Protein AF-A0A1V4SC40-F1 (afdb_monomer_lite)

Secondary structure (DSSP, 8-state):
----HHHHHHHHHHHHHHHHGGGSGGGGGHHHHT-HHHHS---TTTS----TT---PPPPPHHHHHHHHHHHHHHTT---SSPPP---------

Radius of gyration: 36.68 Å; chains: 1; bounding box: 82×33×101 Å

Foldseek 3Di:
DDDDPVVVVVVVVVVVCVVCVVVDPNVCVVCVCVPCVNPPDPCVPPDDDDDPPDDPDDDQDPVNVCVVCVVVCVVVVHDDPDDPDPPPDDDDDD

Sequence (94 aa):
EGIGVIFYIHLFMISVLIAYFPFSKLMHFAGVFLSPTRNLSNNSRIKRHINPWNYPVKYHTYEEYEDEFREKMIEAGLPVDKQPEETGETGEKE

pLDDT: mean 83.13, std 15.15, range [32.81, 97.5]

Structure (mmCIF, N/CA/C/O backbone):
data_AF-A0A1V4SC40-F1
#
_entry.id   AF-A0A1V4SC40-F1
#
loop_
_atom_site.group_PDB
_atom_site.id
_atom_site.type_symbol
_atom_site.label_atom_id
_atom_site.label_alt_id
_atom_site.label_comp_id
_atom_site.label_asym_id
_atom_site.label_entity_id
_atom_site.label_seq_id
_atom_site.pdbx_PDB_ins_code
_atom_site.Cartn_x
_atom_site.Cartn_y
_atom_site.Cartn_z
_atom_site.occupancy
_atom_site.B_iso_or_equiv
_atom_site.auth_seq_id
_atom_site.auth_comp_id
_atom_site.auth_asym_id
_atom_site.auth_atom_id
_atom_site.pdbx_PDB_model_num
ATOM 1 N N . GLU A 1 1 ? 33.152 -13.526 -38.474 1.00 66.12 1 GLU A N 1
ATOM 2 C CA . GLU A 1 1 ? 32.259 -12.352 -38.569 1.00 66.12 1 GLU A CA 1
ATOM 3 C C . GLU A 1 1 ? 31.712 -12.057 -37.181 1.00 66.12 1 GLU A C 1
ATOM 5 O O . GLU A 1 1 ? 31.361 -12.997 -36.477 1.00 66.12 1 GLU A O 1
ATOM 10 N N . GLY A 1 2 ? 31.785 -10.803 -36.733 1.00 86.31 2 GLY A N 1
ATOM 11 C CA . GLY A 1 2 ? 31.382 -10.404 -35.380 1.00 86.31 2 GLY A CA 1
ATOM 12 C C . GLY A 1 2 ? 29.920 -9.965 -35.300 1.00 86.31 2 GLY A C 1
ATOM 13 O O . GLY A 1 2 ? 29.226 -9.869 -36.309 1.00 86.31 2 GLY A O 1
ATOM 14 N N . ILE A 1 3 ? 29.464 -9.658 -34.088 1.00 88.94 3 ILE A N 1
ATOM 15 C CA . ILE A 1 3 ? 28.137 -9.080 -33.854 1.00 88.94 3 ILE A CA 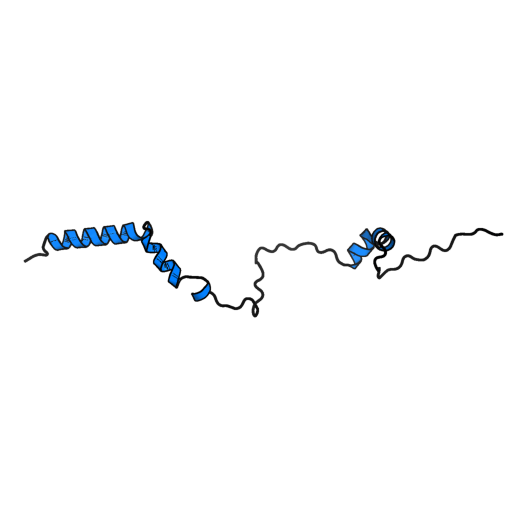1
ATOM 16 C C . ILE A 1 3 ? 28.111 -7.647 -34.401 1.00 88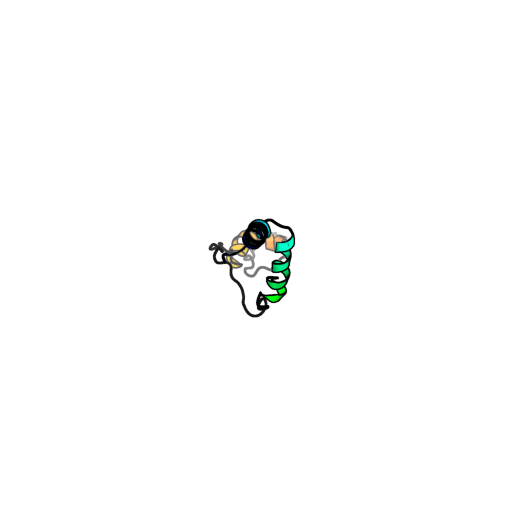.94 3 ILE A C 1
ATOM 18 O O . ILE A 1 3 ? 28.981 -6.834 -34.089 1.00 88.94 3 ILE A O 1
ATOM 22 N N . GLY A 1 4 ? 27.119 -7.339 -35.238 1.00 92.75 4 GLY A N 1
ATOM 23 C CA . GLY A 1 4 ? 26.988 -6.031 -35.877 1.00 92.75 4 GLY A CA 1
ATOM 24 C C . GLY A 1 4 ? 26.641 -4.911 -34.891 1.00 92.75 4 GLY A C 1
ATOM 25 O O . GLY A 1 4 ? 25.913 -5.118 -33.924 1.00 92.75 4 GLY A O 1
ATOM 26 N N . VAL A 1 5 ? 27.099 -3.688 -35.179 1.00 95.00 5 VAL A N 1
ATOM 27 C CA . VAL A 1 5 ? 26.879 -2.485 -34.344 1.00 95.00 5 VAL A CA 1
ATOM 28 C C . VAL A 1 5 ? 25.396 -2.244 -34.041 1.00 95.00 5 VAL A C 1
ATOM 30 O O . VAL A 1 5 ? 25.033 -1.841 -32.937 1.00 95.00 5 VAL A O 1
ATOM 33 N N . ILE A 1 6 ? 24.523 -2.562 -34.998 1.00 96.06 6 ILE A N 1
ATOM 34 C CA . ILE A 1 6 ? 23.075 -2.413 -34.864 1.00 96.06 6 ILE A CA 1
ATOM 35 C C . ILE A 1 6 ? 22.507 -3.204 -33.678 1.00 96.06 6 ILE A C 1
ATOM 37 O O . ILE A 1 6 ? 21.606 -2.714 -33.002 1.00 96.06 6 ILE A O 1
ATOM 41 N N . PHE A 1 7 ? 23.061 -4.379 -33.369 1.00 96.44 7 PHE A N 1
ATOM 42 C CA . PHE A 1 7 ? 22.628 -5.191 -32.232 1.00 96.44 7 PHE A CA 1
ATOM 43 C C . PHE A 1 7 ? 22.869 -4.463 -30.906 1.00 96.44 7 PHE A C 1
ATOM 45 O O . PHE A 1 7 ? 21.972 -4.387 -30.068 1.00 96.44 7 PHE A O 1
ATOM 52 N N . TYR A 1 8 ? 24.051 -3.866 -30.740 1.00 96.56 8 TYR A N 1
ATOM 53 C CA . TYR A 1 8 ? 24.403 -3.135 -29.525 1.00 96.56 8 TYR A CA 1
ATOM 54 C C . TYR A 1 8 ? 23.550 -1.879 -29.341 1.00 96.56 8 TYR A C 1
ATOM 56 O O . TYR A 1 8 ? 23.139 -1.589 -28.220 1.00 96.56 8 TYR A O 1
ATOM 64 N N . ILE A 1 9 ? 23.215 -1.180 -30.432 1.00 97.31 9 ILE A N 1
ATOM 65 C CA . ILE A 1 9 ? 22.295 -0.032 -30.394 1.00 97.31 9 ILE A CA 1
ATOM 66 C C . ILE A 1 9 ? 20.910 -0.466 -29.891 1.00 97.31 9 ILE A C 1
ATOM 68 O O . ILE A 1 9 ? 20.368 0.153 -28.976 1.00 97.31 9 ILE A O 1
ATOM 72 N N . HIS A 1 10 ? 20.351 -1.554 -30.431 1.00 97.00 10 HIS A N 1
ATOM 73 C CA . HIS A 1 10 ? 19.042 -2.058 -30.000 1.00 97.00 10 HIS A CA 1
ATOM 74 C C . HIS A 1 10 ? 19.057 -2.518 -28.540 1.00 97.00 10 HIS A C 1
ATOM 76 O O . HIS A 1 10 ? 18.176 -2.145 -27.765 1.00 97.00 10 HIS A O 1
ATOM 82 N N . LEU A 1 11 ? 20.071 -3.294 -28.144 1.00 97.06 11 LEU A N 1
ATOM 83 C CA . LEU A 1 11 ? 20.207 -3.785 -26.774 1.00 97.06 11 LEU A CA 1
ATOM 84 C C . LEU A 1 11 ? 20.334 -2.631 -25.775 1.00 97.06 11 LEU A C 1
ATOM 86 O O . LEU A 1 11 ? 19.713 -2.664 -24.711 1.00 97.06 11 LEU A O 1
ATOM 90 N N . PHE A 1 12 ? 21.092 -1.593 -26.129 1.00 97.50 12 PHE A N 1
ATOM 91 C CA . PHE A 1 12 ? 21.205 -0.383 -25.327 1.00 97.50 12 PHE A CA 1
ATOM 92 C C . PHE A 1 12 ? 19.847 0.312 -25.162 1.00 97.50 12 PHE A C 1
ATOM 94 O O . PHE A 1 12 ? 19.443 0.589 -24.034 1.00 97.50 12 PHE A O 1
ATOM 101 N N . MET A 1 13 ? 19.096 0.517 -26.250 1.00 97.06 13 MET A N 1
ATOM 102 C CA . MET A 1 13 ? 17.767 1.139 -26.186 1.00 97.06 13 MET A CA 1
ATOM 103 C C . MET A 1 13 ? 16.777 0.335 -25.332 1.00 97.06 13 MET A C 1
ATOM 105 O O . MET A 1 13 ? 16.050 0.921 -24.531 1.00 97.06 13 MET A O 1
ATOM 109 N N . ILE A 1 14 ? 16.771 -0.997 -25.452 1.00 96.38 14 ILE A N 1
ATOM 110 C CA . ILE A 1 14 ? 15.930 -1.875 -24.622 1.00 96.38 14 ILE A CA 1
ATOM 111 C C . ILE A 1 14 ? 16.339 -1.783 -23.149 1.00 96.38 14 ILE A C 1
ATOM 113 O O . ILE A 1 14 ? 15.480 -1.682 -22.276 1.00 96.38 14 ILE A O 1
ATOM 117 N N . SER A 1 15 ? 17.640 -1.774 -22.861 1.00 97.06 15 SER A N 1
ATOM 118 C CA . SER A 1 15 ? 18.145 -1.688 -21.485 1.00 97.06 15 SER A CA 1
ATOM 119 C C . SER A 1 15 ? 17.760 -0.360 -20.830 1.00 97.06 15 SER A C 1
ATOM 121 O O . SER A 1 15 ? 17.286 -0.346 -19.695 1.00 97.06 15 SER A O 1
ATOM 123 N N . VAL A 1 16 ? 17.887 0.751 -21.565 1.00 96.00 16 VAL A N 1
ATOM 124 C CA . VAL A 1 16 ? 17.443 2.081 -21.119 1.00 96.00 16 VAL A CA 1
ATOM 125 C C . VAL A 1 16 ? 15.930 2.111 -20.907 1.00 96.00 16 VAL A C 1
ATOM 127 O O . VAL A 1 16 ? 15.469 2.633 -19.893 1.00 96.00 16 VAL A O 1
ATOM 130 N N . LEU A 1 17 ? 15.150 1.514 -21.814 1.00 92.44 17 LEU A N 1
ATOM 131 C CA . LEU A 1 17 ? 13.698 1.424 -21.674 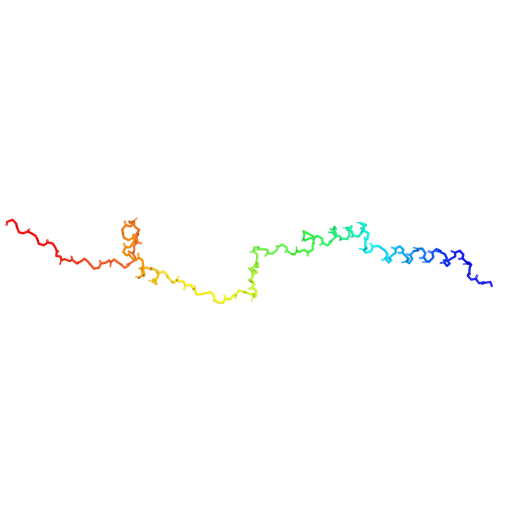1.00 92.44 17 LEU A CA 1
ATOM 132 C C . LEU A 1 17 ? 13.303 0.677 -20.397 1.00 92.44 17 LEU A C 1
ATOM 134 O O . LEU A 1 17 ? 12.468 1.175 -19.649 1.00 92.44 17 LEU A O 1
ATOM 138 N N . ILE A 1 18 ? 13.915 -0.479 -20.124 1.00 93.06 18 ILE A N 1
ATOM 139 C CA . ILE A 1 18 ? 13.642 -1.275 -18.918 1.00 93.06 18 ILE A CA 1
ATOM 140 C C . ILE A 1 18 ? 14.059 -0.511 -17.655 1.00 93.06 18 ILE A C 1
ATOM 142 O O . ILE A 1 18 ? 13.309 -0.503 -16.682 1.00 93.06 18 ILE A O 1
ATOM 146 N N . ALA A 1 19 ? 15.207 0.173 -17.669 1.00 94.19 19 ALA A N 1
ATOM 147 C CA . ALA A 1 19 ? 15.662 0.987 -16.542 1.00 94.19 19 ALA A CA 1
ATOM 148 C C . ALA A 1 19 ? 14.734 2.184 -16.259 1.00 94.19 19 ALA A C 1
ATOM 150 O O . ALA A 1 19 ? 14.522 2.540 -15.101 1.00 94.19 19 ALA A O 1
ATOM 151 N N . TYR A 1 20 ? 14.153 2.790 -17.301 1.00 92.44 20 TYR A N 1
ATOM 152 C CA . TYR A 1 20 ? 13.196 3.893 -17.167 1.00 92.44 20 TYR A CA 1
ATOM 153 C C . TYR A 1 20 ? 11.773 3.421 -16.841 1.00 92.44 20 TYR A C 1
ATOM 155 O O . TYR A 1 20 ? 10.991 4.157 -16.239 1.00 92.44 20 TYR A O 1
ATOM 163 N N . PHE A 1 21 ? 11.438 2.181 -17.201 1.00 90.44 21 PHE A N 1
ATOM 164 C CA . PHE A 1 21 ? 10.133 1.574 -16.980 1.00 90.44 21 PHE A CA 1
ATOM 165 C C . PHE A 1 21 ? 9.584 1.781 -15.553 1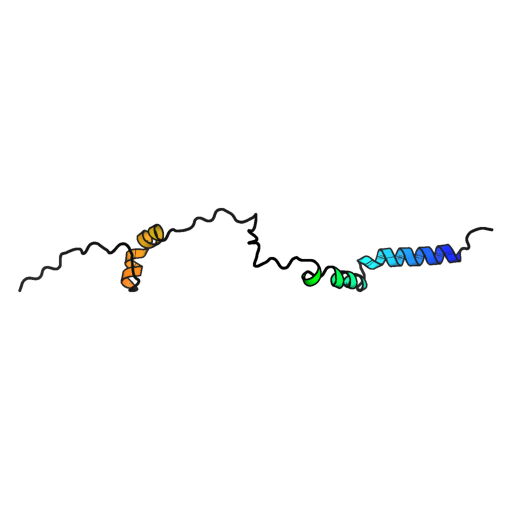.00 90.44 21 PHE A C 1
ATOM 167 O O . PHE A 1 21 ? 8.477 2.322 -15.490 1.00 90.44 21 PHE A O 1
ATOM 174 N N . PRO A 1 22 ? 10.315 1.502 -14.437 1.00 88.19 22 PRO A N 1
ATOM 175 C CA . PRO A 1 22 ? 9.854 1.736 -13.055 1.00 88.19 22 PRO A CA 1
ATOM 176 C C . PRO A 1 22 ? 9.358 3.166 -12.781 1.00 88.19 22 PRO A C 1
ATOM 178 O O . PRO A 1 22 ? 8.455 3.354 -11.971 1.00 88.19 22 PRO A O 1
ATOM 181 N N . PHE A 1 23 ? 9.917 4.164 -13.469 1.00 89.94 23 PHE A N 1
ATOM 182 C CA . PHE A 1 23 ? 9.588 5.584 -13.299 1.00 89.94 23 PHE A CA 1
ATOM 183 C C . PHE A 1 23 ? 8.478 6.068 -14.238 1.00 89.94 23 PHE A C 1
ATOM 185 O O . PHE A 1 23 ? 8.025 7.209 -14.150 1.00 89.94 23 PHE A O 1
ATOM 192 N N . SER A 1 24 ? 8.039 5.216 -15.161 1.00 88.62 24 SER A N 1
ATOM 193 C CA . SER A 1 24 ? 7.042 5.560 -16.164 1.00 88.62 24 SER A CA 1
ATOM 194 C C . SER A 1 24 ? 5.612 5.308 -15.680 1.00 88.62 24 SER A C 1
ATOM 196 O O . SER A 1 24 ? 5.339 4.515 -14.776 1.00 88.62 24 SER A O 1
ATOM 198 N N . LYS A 1 25 ? 4.647 5.920 -16.374 1.00 82.38 25 LYS A N 1
ATOM 199 C CA . LYS A 1 25 ? 3.217 5.677 -16.136 1.00 82.38 25 LYS A CA 1
ATOM 200 C C . LYS A 1 25 ? 2.804 4.232 -16.443 1.00 82.38 25 LYS A C 1
ATOM 202 O O . LYS A 1 25 ? 1.833 3.753 -15.863 1.00 82.38 25 LYS A O 1
ATOM 207 N N . LEU A 1 26 ? 3.546 3.527 -17.302 1.00 83.12 26 LEU A N 1
ATOM 208 C CA . LEU A 1 26 ? 3.209 2.164 -17.711 1.00 83.12 26 LEU A CA 1
ATOM 209 C C . LEU A 1 26 ? 3.262 1.182 -16.541 1.00 83.12 26 LEU A C 1
ATOM 211 O O . LEU A 1 26 ? 2.388 0.330 -16.463 1.00 83.12 26 LEU A O 1
ATOM 215 N N . MET A 1 27 ? 4.162 1.354 -15.569 1.00 87.69 27 MET A N 1
ATOM 216 C CA . MET A 1 27 ? 4.264 0.466 -14.396 1.00 87.69 27 MET A CA 1
ATOM 217 C C . MET A 1 27 ? 2.985 0.304 -13.582 1.00 87.69 27 MET A C 1
ATOM 219 O O . MET A 1 27 ? 2.826 -0.697 -12.885 1.00 87.69 27 MET A O 1
ATOM 223 N N . HIS A 1 28 ? 2.043 1.240 -13.702 1.00 83.31 28 HIS A N 1
ATOM 224 C CA . HIS A 1 28 ? 0.739 1.130 -13.058 1.00 83.31 28 HIS A CA 1
ATOM 225 C C . HIS A 1 28 ? -0.043 -0.113 -13.515 1.00 83.31 28 HIS A C 1
ATOM 227 O O . HIS A 1 28 ? -0.899 -0.586 -12.768 1.00 83.31 28 HIS A O 1
ATOM 233 N N . PHE A 1 29 ? 0.267 -0.694 -14.684 1.00 87.06 29 PHE A N 1
ATOM 234 C CA . PHE A 1 29 ? -0.389 -1.917 -15.160 1.00 87.06 29 PHE A CA 1
ATOM 235 C C . PHE A 1 29 ? -0.214 -3.090 -14.178 1.00 87.06 29 PHE A C 1
ATOM 237 O O . PHE A 1 29 ? -1.132 -3.894 -14.012 1.00 87.06 29 PHE A O 1
ATOM 244 N N . ALA A 1 30 ? 0.923 -3.168 -13.475 1.00 85.00 30 ALA A N 1
ATOM 245 C CA . ALA A 1 30 ? 1.180 -4.219 -12.490 1.00 85.00 30 ALA A CA 1
ATOM 246 C C . ALA A 1 30 ? 0.185 -4.167 -11.312 1.00 85.00 30 ALA A C 1
ATOM 248 O O . ALA A 1 30 ? -0.171 -5.201 -10.743 1.00 85.00 30 ALA A O 1
ATOM 249 N N . GLY A 1 31 ? -0.337 -2.975 -10.997 1.00 83.75 31 GLY A N 1
ATOM 250 C CA . GLY A 1 31 ? -1.346 -2.766 -9.958 1.00 83.75 31 GLY A CA 1
ATOM 251 C C . GLY A 1 31 ? -2.691 -3.440 -10.248 1.00 83.75 31 GLY A C 1
ATOM 252 O O . GLY A 1 31 ? -3.430 -3.739 -9.314 1.00 83.75 31 GLY A O 1
ATOM 253 N N . VAL A 1 32 ? -2.999 -3.756 -11.513 1.00 85.31 32 VAL A N 1
ATOM 254 C CA . VAL A 1 32 ? -4.215 -4.507 -11.874 1.00 85.31 32 VAL A CA 1
ATOM 255 C C . VAL A 1 32 ? -4.161 -5.922 -11.293 1.00 85.31 32 VAL A C 1
ATOM 257 O O . VAL A 1 32 ? -5.139 -6.403 -10.712 1.00 85.31 32 VAL A O 1
ATOM 260 N N . PHE A 1 33 ? -3.002 -6.574 -11.398 1.00 85.25 33 PHE A N 1
ATOM 261 C CA . PHE A 1 33 ? -2.793 -7.937 -10.911 1.00 85.25 33 PHE A CA 1
ATOM 262 C C . PHE A 1 33 ? -2.580 -7.989 -9.399 1.00 85.25 33 PHE A C 1
ATOM 264 O O . PHE A 1 33 ? -3.095 -8.888 -8.743 1.00 85.25 33 PHE A O 1
ATOM 271 N N . LEU A 1 34 ? -1.881 -6.998 -8.842 1.00 86.31 34 LEU A N 1
ATOM 272 C CA . LEU A 1 34 ? -1.611 -6.887 -7.405 1.00 86.31 34 LEU A CA 1
ATOM 273 C C . LEU A 1 34 ? -2.743 -6.199 -6.623 1.00 86.31 34 LEU A C 1
ATOM 275 O O . LEU A 1 34 ? -2.558 -5.821 -5.466 1.00 86.31 34 LEU A O 1
ATOM 279 N N . SER A 1 35 ? -3.916 -6.023 -7.235 1.00 87.12 35 SER A N 1
ATOM 280 C CA . SER A 1 35 ? -5.048 -5.374 -6.581 1.00 87.12 35 SER A CA 1
ATOM 281 C C . SER A 1 35 ? -5.523 -6.177 -5.357 1.00 87.12 35 SER A C 1
ATOM 283 O O . SER A 1 35 ? -5.600 -7.411 -5.413 1.00 87.12 35 SER A O 1
ATOM 285 N N . PRO A 1 36 ? -5.886 -5.508 -4.242 1.00 84.88 36 PRO A N 1
ATOM 286 C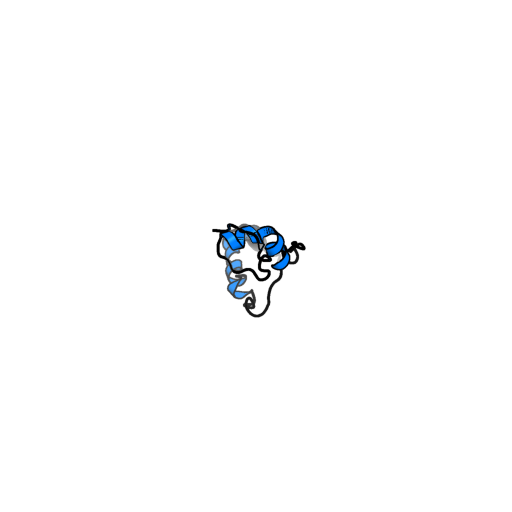 CA . PRO A 1 36 ? -6.331 -6.187 -3.024 1.00 84.88 36 PRO A CA 1
ATOM 287 C C . PRO A 1 36 ? -7.515 -7.127 -3.256 1.00 84.88 36 PRO A C 1
ATOM 289 O O . PRO A 1 36 ? -7.586 -8.189 -2.655 1.00 84.88 36 PRO A O 1
ATOM 292 N N . THR A 1 37 ? -8.413 -6.786 -4.178 1.00 81.88 37 THR A N 1
ATOM 293 C CA . THR A 1 37 ? -9.573 -7.617 -4.527 1.00 81.88 37 THR A CA 1
ATOM 294 C C . THR A 1 37 ? -9.204 -8.937 -5.206 1.00 81.88 37 THR A C 1
ATOM 296 O O . THR A 1 37 ? -10.012 -9.862 -5.183 1.00 81.88 37 THR A O 1
ATOM 299 N N . ARG A 1 38 ? -8.007 -9.048 -5.800 1.00 84.25 38 ARG A N 1
ATOM 300 C CA . ARG A 1 38 ? -7.515 -10.276 -6.445 1.00 84.25 38 ARG A CA 1
ATOM 301 C C . ARG A 1 38 ? -6.520 -11.050 -5.585 1.00 84.25 38 ARG A C 1
ATOM 303 O O . ARG A 1 38 ? -6.475 -12.269 -5.693 1.00 84.25 38 ARG A O 1
ATOM 310 N N . ASN A 1 39 ? -5.726 -10.358 -4.767 1.00 88.88 39 ASN A N 1
ATOM 311 C CA . ASN A 1 39 ? -4.635 -10.973 -4.006 1.00 88.88 39 ASN A CA 1
ATOM 312 C C . ASN A 1 39 ? -4.958 -11.193 -2.517 1.00 88.88 39 ASN A C 1
ATOM 314 O O . ASN A 1 39 ? -4.369 -12.063 -1.881 1.00 88.88 39 ASN A O 1
ATOM 318 N N . LEU A 1 40 ? -5.878 -10.418 -1.930 1.00 85.31 40 LEU A N 1
ATOM 319 C CA . LEU A 1 40 ? -6.183 -10.516 -0.504 1.00 85.31 40 LEU A CA 1
ATOM 320 C C . LEU A 1 40 ? -7.313 -11.519 -0.249 1.00 85.31 40 LEU A C 1
ATOM 322 O O . LEU A 1 40 ? -8.380 -11.459 -0.859 1.00 85.31 40 LEU A O 1
ATOM 326 N N . SER A 1 41 ? -7.100 -12.425 0.706 1.00 85.50 41 SER A N 1
ATOM 327 C CA . SER A 1 41 ? -8.126 -13.371 1.145 1.00 85.50 41 SER A CA 1
ATOM 328 C C . SER A 1 41 ? -9.323 -12.642 1.766 1.00 85.50 41 SER A C 1
ATOM 330 O O . SER A 1 41 ? -9.152 -11.860 2.702 1.00 85.50 41 SER A O 1
ATOM 332 N N . ASN A 1 42 ? -10.543 -12.951 1.320 1.00 83.69 42 ASN A N 1
ATOM 333 C CA . ASN A 1 42 ? -11.773 -12.386 1.881 1.00 83.69 42 ASN A CA 1
ATOM 334 C C . ASN A 1 42 ? -12.180 -13.098 3.187 1.00 83.69 42 ASN A C 1
ATOM 336 O O . ASN A 1 42 ? -13.140 -13.863 3.225 1.00 83.69 42 ASN A O 1
ATOM 340 N N . ASN A 1 43 ? -11.416 -12.887 4.260 1.00 89.31 43 ASN A N 1
ATOM 341 C CA . ASN A 1 43 ? -11.605 -13.558 5.552 1.00 89.31 43 ASN A CA 1
ATOM 342 C C . ASN A 1 43 ? -12.040 -12.607 6.680 1.00 89.31 43 ASN A C 1
ATOM 344 O O . ASN A 1 43 ? -11.979 -12.982 7.851 1.00 89.31 43 ASN A O 1
ATOM 348 N N . SER A 1 44 ? -12.516 -11.407 6.342 1.00 80.50 44 SER A N 1
ATOM 349 C CA . SER A 1 44 ? -12.911 -10.368 7.306 1.00 80.50 44 SER A CA 1
ATOM 350 C C . SER A 1 44 ? -13.957 -10.841 8.324 1.00 80.50 44 SER A C 1
ATOM 352 O O . SER A 1 44 ? -13.963 -10.368 9.457 1.00 80.50 44 SER A O 1
ATOM 354 N N . ARG A 1 45 ? -14.810 -11.804 7.943 1.00 81.56 45 ARG A N 1
ATOM 355 C CA . ARG A 1 45 ? -15.848 -12.401 8.805 1.00 81.56 45 ARG A CA 1
ATOM 356 C C . ARG A 1 45 ? -15.437 -13.695 9.511 1.00 81.56 45 ARG A C 1
ATOM 358 O O . ARG A 1 45 ? -16.133 -14.117 10.423 1.00 81.56 45 ARG A O 1
ATOM 365 N N . ILE A 1 46 ? -14.340 -14.325 9.092 1.00 90.19 46 ILE A N 1
ATOM 366 C CA . ILE A 1 46 ? -13.868 -15.606 9.649 1.00 90.19 46 ILE A CA 1
ATOM 367 C C . ILE A 1 46 ? -12.757 -15.362 10.672 1.00 90.19 46 ILE A C 1
ATOM 369 O O . ILE A 1 46 ? -12.672 -16.052 11.683 1.00 90.19 46 ILE A O 1
ATOM 373 N N . LYS A 1 47 ? -11.903 -14.364 10.426 1.00 89.62 47 LYS A N 1
ATOM 374 C CA . LYS A 1 47 ? -10.756 -14.055 11.271 1.00 89.62 47 LYS A CA 1
ATOM 375 C C . LYS A 1 47 ? -10.853 -12.629 11.791 1.00 89.62 47 LYS A C 1
ATOM 377 O O . LYS A 1 47 ? -10.788 -11.664 11.028 1.00 89.62 47 LYS A O 1
ATOM 382 N N . ARG A 1 48 ? -10.932 -12.493 13.115 1.00 85.00 48 ARG A N 1
ATOM 383 C CA . ARG A 1 48 ? -10.744 -11.203 13.779 1.00 85.00 48 ARG A CA 1
ATOM 384 C C . ARG A 1 48 ? -9.263 -10.827 13.699 1.00 85.00 48 ARG A C 1
ATOM 386 O O . ARG A 1 48 ? -8.418 -11.494 14.289 1.00 85.00 48 ARG A O 1
ATOM 393 N N . HIS A 1 49 ? -8.955 -9.766 12.963 1.00 84.75 49 HIS A N 1
ATOM 394 C CA . HIS A 1 49 ? -7.607 -9.207 12.889 1.00 84.75 49 HIS A CA 1
ATOM 395 C C . HIS A 1 49 ? -7.438 -8.215 14.038 1.00 84.75 49 HIS A C 1
ATOM 397 O O . HIS A 1 49 ? -8.066 -7.159 14.049 1.00 84.75 49 HIS A O 1
ATOM 403 N N . ILE A 1 50 ? -6.642 -8.590 15.035 1.00 86.44 50 ILE A N 1
ATOM 404 C CA . ILE A 1 50 ? -6.348 -7.745 16.194 1.00 86.44 50 ILE A CA 1
ATOM 405 C C . ILE A 1 50 ? -5.037 -7.017 15.907 1.00 86.44 50 ILE A C 1
ATOM 407 O O . ILE A 1 50 ? -4.059 -7.639 15.496 1.00 86.44 50 ILE A O 1
ATOM 411 N N . ASN A 1 51 ? -5.033 -5.698 16.090 1.00 86.12 51 ASN A N 1
ATOM 412 C CA . ASN A 1 51 ? -3.847 -4.878 15.886 1.00 86.12 51 ASN A CA 1
ATOM 413 C C . ASN A 1 51 ? -2.775 -5.214 16.949 1.00 86.12 51 ASN A C 1
ATOM 415 O O . ASN A 1 51 ? -3.084 -5.098 18.135 1.00 86.12 51 ASN A O 1
ATOM 419 N N . PRO A 1 52 ? -1.529 -5.571 16.570 1.00 88.12 52 PRO A N 1
ATOM 420 C CA . PRO A 1 52 ? -0.445 -5.827 17.525 1.00 88.12 52 PRO A CA 1
ATOM 421 C C . PRO A 1 52 ? -0.065 -4.608 18.374 1.00 88.12 52 PRO A C 1
ATOM 423 O O . PRO A 1 52 ? 0.509 -4.760 19.445 1.00 88.12 52 PRO A O 1
ATOM 426 N N . TRP A 1 53 ? -0.390 -3.403 17.903 1.00 88.31 53 TRP A N 1
ATOM 427 C CA . TRP A 1 53 ? -0.068 -2.136 18.566 1.00 88.31 53 TRP A CA 1
ATOM 428 C C . TRP A 1 53 ? -1.144 -1.666 19.546 1.00 88.31 53 TRP A C 1
ATOM 430 O O . TRP A 1 53 ? -1.134 -0.511 19.969 1.00 88.31 53 TRP A O 1
ATOM 440 N N . ASN A 1 54 ? -2.112 -2.522 19.873 1.00 87.12 54 ASN A N 1
ATOM 441 C CA . ASN A 1 54 ? -3.148 -2.164 20.826 1.00 87.12 54 ASN A CA 1
ATOM 442 C C . ASN A 1 54 ? -2.558 -2.208 22.242 1.00 87.12 54 ASN A C 1
ATOM 444 O O . ASN A 1 54 ? -2.227 -3.280 22.748 1.00 87.12 54 ASN A O 1
ATOM 448 N N . TYR A 1 55 ? -2.386 -1.044 22.862 1.00 84.69 55 TYR A N 1
ATOM 449 C CA . TYR A 1 55 ? -1.886 -0.947 24.230 1.00 84.69 55 TYR A CA 1
ATOM 450 C C . TYR A 1 55 ? -2.966 -1.410 25.225 1.00 84.69 55 TYR A C 1
ATOM 452 O O . TYR A 1 55 ? -4.155 -1.384 24.893 1.00 84.69 55 TYR A O 1
ATOM 460 N N . PRO A 1 56 ? -2.591 -1.846 26.441 1.00 85.56 56 PRO A N 1
ATOM 461 C CA . PRO A 1 56 ? -3.568 -2.143 27.479 1.00 85.56 56 PRO A CA 1
ATOM 462 C C . PRO A 1 56 ? -4.301 -0.852 27.863 1.00 85.56 56 PRO A C 1
ATOM 464 O O . PRO A 1 56 ? -3.757 0.012 28.549 1.00 85.56 56 PRO A O 1
ATOM 467 N N . VAL A 1 57 ? -5.532 -0.701 27.375 1.00 84.62 57 VAL A N 1
ATOM 468 C CA . VAL A 1 57 ? -6.420 0.402 27.748 1.00 84.62 57 VAL A CA 1
ATOM 469 C C . VAL A 1 57 ? -7.082 0.034 29.071 1.00 84.62 57 VAL A C 1
ATOM 471 O O . VAL A 1 57 ? -7.648 -1.054 29.191 1.00 84.62 57 VAL A O 1
ATOM 474 N N . LYS A 1 58 ? -7.037 0.935 30.059 1.00 86.25 58 LYS A N 1
ATOM 475 C CA . LYS A 1 58 ? -7.861 0.792 31.262 1.00 86.25 58 LYS A CA 1
ATOM 476 C C . LYS A 1 58 ? -9.325 0.912 30.840 1.00 86.25 58 LYS A C 1
ATOM 478 O O . LYS A 1 58 ? -9.730 1.953 30.327 1.00 86.25 58 LYS A O 1
ATOM 483 N N . TYR A 1 59 ? -10.090 -0.157 31.014 1.00 87.44 59 TYR A N 1
ATOM 484 C CA . TYR A 1 59 ? -11.538 -0.112 30.866 1.00 87.44 59 TYR A CA 1
ATOM 485 C C . TYR A 1 59 ? -12.157 0.234 32.218 1.00 87.44 59 TYR A C 1
ATOM 487 O O . TYR A 1 59 ? -11.645 -0.191 33.249 1.00 87.44 59 TYR A O 1
ATOM 495 N N . HIS A 1 60 ? -13.233 1.015 32.190 1.00 87.81 60 HIS A N 1
ATOM 496 C CA . HIS A 1 60 ? -14.085 1.213 33.355 1.00 87.81 60 HIS A CA 1
ATOM 497 C C . HIS A 1 60 ? -15.116 0.092 33.367 1.00 87.81 60 HIS A C 1
ATOM 499 O O . HIS A 1 60 ? -15.805 -0.120 32.361 1.00 87.81 60 HIS A O 1
ATOM 505 N N . THR A 1 61 ? -15.185 -0.666 34.459 1.00 92.56 61 THR A N 1
ATOM 506 C CA . THR A 1 61 ? -16.277 -1.632 34.624 1.00 92.56 61 THR A CA 1
ATOM 507 C C . THR A 1 61 ? -17.585 -0.888 34.864 1.00 92.56 61 THR A C 1
ATOM 509 O O . THR A 1 61 ? -17.594 0.286 35.239 1.00 92.56 61 THR A O 1
ATOM 512 N N . TYR A 1 62 ? -18.709 -1.567 34.632 1.00 90.06 62 TYR A N 1
ATOM 513 C CA . TYR A 1 62 ? -20.009 -0.979 34.944 1.00 90.06 62 TYR A CA 1
ATOM 514 C C . TYR A 1 62 ? -20.115 -0.628 36.432 1.00 90.06 62 TYR A C 1
ATOM 516 O O . TYR A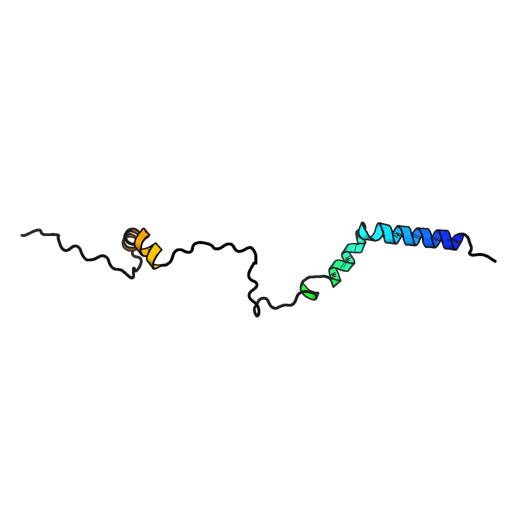 1 62 ? -20.581 0.451 36.757 1.00 90.06 62 TYR A O 1
ATOM 524 N N . GLU A 1 63 ? -19.597 -1.483 37.315 1.00 89.56 63 GLU A N 1
ATOM 525 C CA . GLU A 1 63 ? -19.578 -1.248 38.763 1.00 89.56 63 GLU A CA 1
ATOM 526 C C . GLU A 1 63 ? -18.792 0.019 39.139 1.00 89.56 63 GLU A C 1
ATOM 528 O O . GLU A 1 63 ? -19.285 0.829 39.916 1.00 89.56 63 GLU A O 1
ATOM 533 N N . GLU A 1 64 ? -17.599 0.221 38.560 1.00 90.38 64 GLU A N 1
ATOM 534 C CA . GLU A 1 64 ? -16.790 1.432 38.772 1.00 90.38 64 GLU A CA 1
ATOM 535 C C . GLU A 1 64 ? -17.512 2.685 38.258 1.00 90.38 64 GLU A C 1
ATOM 537 O O . GLU A 1 64 ? -17.530 3.716 38.925 1.00 90.38 64 GLU A O 1
ATOM 542 N N . TYR A 1 65 ? -18.133 2.593 37.079 1.00 90.00 65 TYR A N 1
ATOM 543 C CA . TYR A 1 65 ? -18.907 3.688 36.498 1.00 90.00 65 TYR A CA 1
ATOM 544 C C . TYR A 1 65 ? -20.145 4.024 37.337 1.00 90.00 65 TYR A C 1
ATOM 546 O O . TYR A 1 65 ? -20.425 5.191 37.599 1.00 90.00 65 TYR A O 1
ATOM 554 N N . GLU A 1 66 ? -20.885 3.010 37.776 1.00 88.50 66 GLU A N 1
ATOM 555 C CA . GLU A 1 66 ? -22.053 3.182 38.626 1.00 88.50 66 GLU A CA 1
ATOM 556 C C . GLU A 1 66 ? -21.650 3.830 39.947 1.00 88.50 66 GLU A C 1
ATOM 558 O O . GLU A 1 66 ? -22.283 4.794 40.348 1.00 88.50 66 GLU A O 1
ATOM 563 N N . ASP A 1 67 ? -20.575 3.387 40.597 1.00 89.00 67 ASP A N 1
ATOM 564 C CA . ASP A 1 67 ? -20.129 3.983 41.858 1.00 89.00 67 ASP A CA 1
ATOM 565 C C . ASP A 1 67 ? -19.664 5.446 41.693 1.00 89.00 67 ASP A C 1
ATOM 567 O O . ASP A 1 67 ? -19.888 6.260 42.588 1.00 89.00 67 ASP A O 1
ATOM 571 N N . GLU A 1 68 ? -19.088 5.817 40.544 1.00 90.31 68 GLU A N 1
ATOM 572 C CA . GLU A 1 68 ? -18.682 7.199 40.240 1.00 90.31 68 GLU A CA 1
ATOM 573 C C . GLU A 1 68 ? -19.855 8.122 39.851 1.00 90.31 68 GLU A C 1
ATOM 575 O O . GLU A 1 68 ? -19.808 9.329 40.110 1.00 90.31 68 GLU A O 1
ATOM 580 N N . PHE A 1 69 ? -20.898 7.590 39.202 1.00 89.25 69 PHE A N 1
ATOM 581 C CA . PHE A 1 69 ? -21.935 8.396 38.540 1.00 89.25 69 PHE A CA 1
ATOM 582 C C . PHE A 1 69 ? -23.372 8.090 38.977 1.00 89.25 69 PHE A C 1
ATOM 584 O O . PHE A 1 69 ? -24.304 8.673 38.415 1.00 89.25 69 PHE A O 1
ATOM 591 N N . ARG A 1 70 ? -23.572 7.241 39.992 1.00 88.25 70 ARG A N 1
ATOM 592 C CA . ARG A 1 70 ? -24.892 6.778 40.448 1.00 88.25 70 ARG A CA 1
ATOM 593 C C . ARG A 1 70 ? -25.899 7.899 40.635 1.00 88.25 70 ARG A C 1
ATOM 595 O O . ARG A 1 70 ? -27.006 7.829 40.115 1.00 88.25 70 ARG A O 1
ATOM 602 N N . GLU A 1 71 ? -25.505 8.938 41.362 1.00 87.31 71 GLU A N 1
ATOM 603 C CA . GLU A 1 71 ? -26.380 10.060 41.705 1.00 87.31 71 GLU A CA 1
ATOM 604 C C . GLU A 1 71 ? -26.902 10.756 40.442 1.00 87.31 71 GLU A C 1
ATOM 606 O O . GLU A 1 71 ? -28.098 11.006 40.312 1.00 87.31 71 GLU A O 1
ATOM 611 N N . LYS A 1 72 ? -26.023 10.959 39.453 1.00 89.00 72 LYS A N 1
ATOM 612 C CA . LYS A 1 72 ? -26.377 11.566 38.161 1.00 89.00 72 LYS A CA 1
ATOM 613 C C . LYS A 1 72 ? -27.234 10.644 37.302 1.00 89.00 72 LYS A C 1
ATOM 615 O O . LYS A 1 72 ? -28.075 11.116 36.544 1.00 89.00 72 LYS A O 1
ATOM 620 N N . MET A 1 73 ? -27.014 9.334 37.389 1.00 88.19 73 MET A N 1
ATOM 621 C CA . MET A 1 73 ? -27.825 8.342 36.684 1.00 88.19 73 MET A CA 1
ATOM 622 C C . MET A 1 73 ? -29.253 8.308 37.230 1.00 88.19 73 MET A C 1
ATOM 624 O O . MET A 1 73 ? -30.197 8.314 36.444 1.00 88.19 73 MET A O 1
ATOM 628 N N . ILE A 1 74 ? -29.409 8.354 38.554 1.00 87.81 74 ILE A N 1
ATOM 629 C CA . ILE A 1 74 ? -30.714 8.409 39.220 1.00 87.81 74 ILE A CA 1
ATOM 630 C C . ILE A 1 74 ? -31.441 9.711 38.873 1.00 87.81 74 ILE A C 1
ATOM 632 O O . ILE A 1 74 ? -32.612 9.674 38.505 1.00 87.81 74 ILE A O 1
ATOM 636 N N . GLU A 1 75 ? -30.745 10.851 38.909 1.00 89.00 75 GLU A N 1
ATOM 637 C CA . GLU A 1 75 ? -31.305 12.150 38.509 1.00 89.00 75 GLU A CA 1
ATOM 638 C C . GLU A 1 75 ? -31.768 12.152 37.040 1.00 89.00 75 GLU A C 1
ATOM 640 O O . GLU A 1 75 ? -32.819 12.701 36.709 1.00 89.00 75 GLU A O 1
ATOM 645 N N . ALA A 1 76 ? -31.025 11.476 36.160 1.00 88.25 76 ALA A N 1
ATOM 646 C CA . ALA A 1 76 ? -31.383 11.292 34.755 1.00 88.25 76 ALA A CA 1
ATOM 647 C C . ALA A 1 76 ? -32.463 10.213 34.514 1.00 88.25 76 ALA A C 1
ATOM 649 O O . ALA A 1 76 ? -32.830 9.972 33.362 1.00 88.25 76 ALA A O 1
ATOM 650 N N . GLY A 1 77 ? -32.966 9.550 35.563 1.00 87.81 77 GLY A N 1
ATOM 651 C CA . GLY A 1 77 ? -33.972 8.488 35.466 1.00 87.81 77 GLY A CA 1
ATOM 652 C C . GLY A 1 77 ? -33.459 7.191 34.831 1.00 87.81 77 GLY A C 1
ATOM 653 O O . GLY A 1 77 ? -34.249 6.408 34.301 1.00 87.81 77 GLY A O 1
ATOM 654 N N . LEU A 1 78 ? -32.142 6.968 34.839 1.00 86.31 78 LEU A N 1
ATOM 655 C CA . LEU A 1 78 ? -31.524 5.746 34.336 1.00 86.31 78 LEU A CA 1
ATOM 656 C C . LEU A 1 78 ? -31.598 4.632 35.393 1.00 86.31 78 LEU A C 1
ATOM 658 O O . LEU A 1 78 ? -31.406 4.900 36.580 1.00 86.31 78 LEU A O 1
ATOM 662 N N . PRO A 1 79 ? -31.849 3.375 34.981 1.00 84.38 79 PRO A N 1
ATOM 663 C CA . PRO A 1 79 ? -31.843 2.246 35.901 1.00 84.38 79 PRO A CA 1
ATOM 664 C C . PRO A 1 79 ? -30.427 1.994 36.436 1.00 84.38 79 PRO A C 1
ATOM 666 O O . PRO A 1 79 ? -29.459 1.995 35.670 1.00 84.38 79 PRO A O 1
ATOM 669 N N . VAL A 1 80 ? -30.334 1.775 37.749 1.00 88.25 80 VAL A N 1
ATOM 670 C CA . VAL A 1 80 ? -29.100 1.458 38.482 1.00 88.25 80 VAL A CA 1
ATOM 671 C C . VAL A 1 80 ? -29.271 0.106 39.178 1.00 88.25 80 VAL A C 1
ATOM 673 O O . VAL A 1 80 ? -30.369 -0.207 39.647 1.00 88.25 80 VAL A O 1
ATOM 676 N N . ASP A 1 81 ? -28.210 -0.694 39.235 1.00 84.38 81 ASP A N 1
ATOM 677 C CA . ASP A 1 81 ? -28.222 -2.012 39.876 1.00 84.38 81 ASP A CA 1
ATOM 678 C C . ASP A 1 81 ? -28.161 -1.872 41.405 1.00 84.38 81 ASP A C 1
ATOM 680 O O . ASP A 1 81 ? -28.845 -2.586 42.143 1.00 84.38 81 ASP A O 1
ATOM 684 N N . LYS A 1 82 ? -27.381 -0.906 41.898 1.00 82.06 82 LYS A N 1
ATOM 685 C CA . LYS A 1 82 ? -27.250 -0.585 43.318 1.00 82.06 82 LYS A CA 1
ATOM 686 C C . LYS A 1 82 ? -28.146 0.608 43.652 1.00 82.06 82 LYS A C 1
ATOM 688 O O . LYS A 1 82 ? -27.726 1.765 43.577 1.00 82.06 82 LYS A O 1
ATOM 693 N N . GLN A 1 83 ? -29.385 0.335 44.051 1.00 74.06 83 GLN A N 1
ATOM 694 C CA . GLN A 1 83 ? -30.290 1.388 44.520 1.00 74.06 83 GLN A CA 1
ATOM 695 C C . GLN A 1 83 ? -29.682 2.119 45.733 1.00 74.06 83 GLN A C 1
ATOM 697 O O . GLN A 1 83 ? -28.987 1.491 46.537 1.00 74.06 83 GLN A O 1
ATOM 702 N N . PRO A 1 84 ? -29.866 3.444 45.855 1.00 66.06 84 PRO A N 1
ATOM 703 C CA . PRO A 1 84 ? -29.493 4.146 47.072 1.00 66.06 84 PRO A CA 1
ATOM 704 C C . PRO A 1 84 ? -30.344 3.596 48.222 1.00 66.06 84 PRO A C 1
ATOM 706 O O . PRO A 1 84 ? -31.545 3.385 48.059 1.00 66.06 84 PRO A O 1
ATOM 709 N N . GLU A 1 85 ? -29.720 3.342 49.370 1.00 57.72 85 GLU A N 1
ATOM 710 C CA . GLU A 1 85 ? -30.445 3.065 50.611 1.00 57.72 85 GLU A CA 1
ATOM 711 C C . GLU A 1 85 ? -31.402 4.249 50.836 1.00 57.72 85 GLU A C 1
ATOM 713 O O . GLU A 1 85 ? -30.945 5.395 50.875 1.00 57.72 85 GLU A O 1
ATOM 718 N N . GLU A 1 86 ? -32.715 4.004 50.920 1.00 48.31 86 GLU A N 1
ATOM 719 C CA . GLU A 1 86 ? -33.676 5.046 51.281 1.00 48.31 86 GLU A CA 1
ATOM 720 C C . GLU A 1 86 ? -33.255 5.613 52.641 1.00 48.31 86 GLU A C 1
ATOM 722 O O . GLU A 1 86 ? -33.426 4.972 53.681 1.00 48.31 86 GLU A O 1
ATOM 727 N N . THR A 1 87 ? -32.678 6.816 52.656 1.00 40.56 87 THR A N 1
ATOM 728 C CA . THR A 1 87 ? -32.542 7.607 53.874 1.00 40.56 87 THR A CA 1
ATOM 729 C C . THR A 1 87 ? -33.948 7.968 54.326 1.00 40.56 87 THR A C 1
ATOM 731 O O . THR A 1 87 ? -34.520 8.990 53.953 1.00 40.56 87 THR A O 1
ATOM 734 N N . GLY A 1 88 ? -34.531 7.075 55.123 1.00 48.41 88 GLY A N 1
ATOM 735 C CA . GLY A 1 88 ? -35.696 7.367 55.926 1.00 48.41 88 GLY A CA 1
ATOM 736 C C . GLY A 1 88 ? -35.357 8.521 56.855 1.00 48.41 88 GLY A C 1
ATOM 737 O O . GLY A 1 88 ? -34.657 8.319 57.833 1.00 48.41 88 GLY A O 1
ATOM 738 N N . GLU A 1 89 ? -35.813 9.720 56.503 1.00 45.09 89 GLU A N 1
ATOM 739 C CA . GLU A 1 89 ? -36.172 10.816 57.404 1.00 45.09 89 GLU A CA 1
ATOM 740 C C . GLU A 1 89 ? -36.650 12.016 56.570 1.00 45.09 89 GLU A C 1
ATOM 742 O O . GLU A 1 89 ? -35.892 12.888 56.158 1.00 45.09 89 GLU A O 1
ATOM 747 N N . THR A 1 90 ? -37.960 12.091 56.351 1.00 32.81 90 THR A N 1
ATOM 748 C CA . THR A 1 90 ? -38.669 13.375 56.372 1.00 32.81 90 THR A CA 1
ATOM 749 C C . THR A 1 90 ? -39.818 13.213 57.349 1.00 32.81 90 THR A C 1
ATOM 751 O O . THR A 1 90 ? -40.892 12.713 57.030 1.00 32.81 90 THR A O 1
ATOM 754 N N . GLY A 1 91 ? -39.534 13.559 58.603 1.00 43.25 91 GLY A N 1
ATOM 755 C CA . GLY A 1 91 ? -40.580 13.865 59.554 1.00 43.25 91 GLY A CA 1
ATOM 756 C C . GLY A 1 91 ? -41.179 15.221 59.209 1.00 43.25 91 GLY A C 1
ATOM 757 O O . GLY A 1 91 ? -40.454 16.204 59.131 1.00 43.25 91 GLY A O 1
ATOM 758 N N . GLU A 1 92 ? -42.499 15.282 59.104 1.00 36.66 92 GLU A N 1
ATOM 759 C CA . GLU A 1 92 ? -43.246 16.390 59.681 1.00 36.66 92 GLU A CA 1
ATOM 760 C C . GLU A 1 92 ? -44.577 15.846 60.199 1.00 36.66 92 GLU A C 1
ATOM 762 O O . GLU A 1 92 ? -45.339 15.184 59.497 1.00 36.66 92 GLU A O 1
ATOM 767 N N . LYS A 1 93 ? -44.747 16.026 61.507 1.00 38.22 93 LYS A N 1
ATOM 768 C CA . LYS A 1 93 ? -45.932 15.704 62.289 1.00 38.22 93 LYS A CA 1
ATOM 769 C C . LYS A 1 93 ? -46.981 16.776 61.987 1.00 38.22 93 LYS A C 1
ATOM 771 O O . LYS A 1 93 ? -46.649 17.955 62.096 1.00 38.22 93 LYS A O 1
ATOM 776 N N . GLU A 1 94 ? -48.202 16.365 61.654 1.00 35.12 94 GLU A N 1
ATOM 777 C CA . GLU A 1 94 ? -49.405 17.191 61.867 1.00 35.12 94 GLU A CA 1
ATOM 778 C C . GLU A 1 94 ? -49.747 17.283 63.363 1.00 35.12 94 GLU A C 1
ATOM 780 O O . GLU A 1 94 ? -49.454 16.311 64.107 1.00 35.12 94 GLU A O 1
#